Protein AF-A0ABD0QDL1-F1 (afdb_monomer_lite)

Structure (mmCIF, N/CA/C/O backbone):
data_AF-A0ABD0QDL1-F1
#
_entry.id   AF-A0ABD0QDL1-F1
#
loop_
_atom_site.group_PDB
_atom_site.id
_atom_site.type_symbol
_atom_site.label_atom_id
_atom_site.label_alt_id
_atom_site.label_comp_id
_atom_site.label_asym_id
_atom_site.label_entity_id
_atom_site.l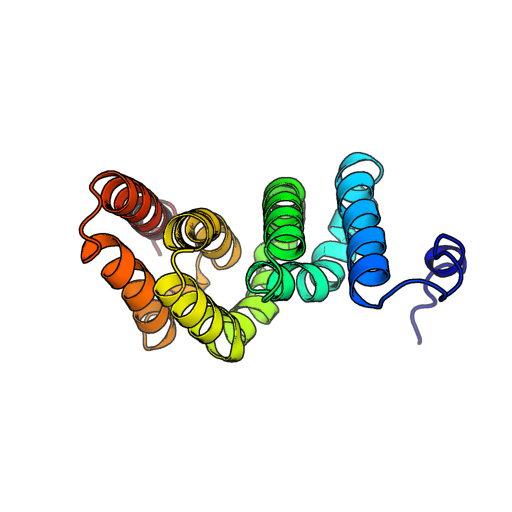abel_seq_id
_atom_site.pdbx_PDB_ins_code
_atom_site.Cartn_x
_atom_site.Cartn_y
_atom_site.Cartn_z
_atom_site.occupancy
_atom_site.B_iso_or_equiv
_atom_site.auth_seq_id
_atom_site.auth_comp_id
_atom_site.auth_asym_id
_atom_site.auth_atom_id
_atom_site.pdbx_PDB_model_num
ATOM 1 N N . MET A 1 1 ? -2.860 12.631 32.577 1.00 33.06 1 MET A N 1
ATOM 2 C CA . MET A 1 1 ? -3.413 11.282 32.822 1.00 33.06 1 MET A CA 1
ATOM 3 C C . MET A 1 1 ? -2.812 10.349 31.792 1.00 33.06 1 MET A C 1
ATOM 5 O O . MET A 1 1 ? -3.184 10.387 30.627 1.00 33.06 1 MET A O 1
ATOM 9 N N . GLU A 1 2 ? -1.791 9.624 32.217 1.00 29.70 2 GLU A N 1
ATOM 10 C CA . GLU A 1 2 ? -0.969 8.739 31.399 1.00 29.70 2 GLU A CA 1
ATOM 11 C C . GLU A 1 2 ? -1.699 7.396 31.278 1.00 29.70 2 GLU A C 1
ATOM 13 O O . GLU A 1 2 ? -2.059 6.791 32.290 1.00 29.70 2 GLU A O 1
ATOM 18 N N . LYS A 1 3 ? -2.029 6.964 30.054 1.00 31.38 3 LYS A N 1
ATOM 19 C CA . LYS A 1 3 ? -2.676 5.663 29.843 1.00 31.38 3 LYS A CA 1
ATOM 20 C C . LYS A 1 3 ? -1.651 4.574 30.151 1.00 31.38 3 LYS A C 1
ATOM 22 O O . LYS A 1 3 ? -0.790 4.280 29.329 1.00 31.38 3 LYS A O 1
ATOM 27 N N . LYS A 1 4 ? -1.754 4.005 31.352 1.00 32.47 4 LYS A N 1
ATOM 28 C CA . LYS A 1 4 ? -0.991 2.843 31.799 1.00 32.47 4 LYS A CA 1
ATOM 29 C C . LYS A 1 4 ? -1.373 1.646 30.924 1.00 32.47 4 LYS A C 1
ATOM 31 O O . LYS A 1 4 ? -2.486 1.132 31.023 1.00 32.47 4 LYS A O 1
ATOM 36 N N . TYR A 1 5 ? -0.477 1.254 30.021 1.00 29.08 5 TYR A N 1
ATOM 37 C CA . TYR A 1 5 ? -0.589 -0.017 29.310 1.00 29.08 5 TYR A CA 1
ATOM 38 C C . TYR A 1 5 ? -0.508 -1.157 30.339 1.00 29.08 5 TYR A C 1
ATOM 40 O O . TYR A 1 5 ? 0.254 -1.035 31.299 1.00 29.08 5 TYR A O 1
ATOM 48 N N . PRO A 1 6 ? -1.299 -2.235 30.201 1.00 34.16 6 PRO A N 1
ATOM 49 C CA . PRO A 1 6 ? -1.248 -3.349 31.138 1.00 34.16 6 PRO A CA 1
ATOM 50 C C . PRO A 1 6 ? 0.153 -3.974 31.135 1.00 34.16 6 PRO A C 1
ATOM 52 O O . PRO A 1 6 ? 0.699 -4.281 30.074 1.00 34.16 6 PRO A O 1
ATOM 55 N N . ASP A 1 7 ? 0.694 -4.183 32.337 1.00 43.91 7 ASP A N 1
ATOM 56 C CA . ASP A 1 7 ? 2.070 -4.605 32.657 1.00 43.91 7 ASP A CA 1
ATOM 57 C C . ASP A 1 7 ? 2.518 -5.951 32.018 1.00 43.91 7 ASP A C 1
ATOM 59 O O . ASP A 1 7 ? 3.657 -6.375 32.183 1.00 43.91 7 ASP A O 1
ATOM 63 N N . ASN A 1 8 ? 1.666 -6.607 31.220 1.00 37.25 8 ASN A N 1
ATOM 64 C CA . ASN A 1 8 ? 1.943 -7.874 30.533 1.00 37.25 8 ASN A CA 1
ATOM 65 C C . ASN A 1 8 ? 2.377 -7.743 29.064 1.00 37.25 8 ASN A C 1
ATOM 67 O O . ASN A 1 8 ? 2.726 -8.753 28.456 1.00 37.25 8 ASN A O 1
ATOM 71 N N . PHE A 1 9 ? 2.389 -6.544 28.472 1.00 35.81 9 PHE A N 1
ATOM 72 C CA . PHE A 1 9 ? 2.819 -6.393 27.070 1.00 35.81 9 PHE A CA 1
ATOM 73 C C . PHE A 1 9 ? 4.337 -6.587 26.890 1.00 35.81 9 PHE A C 1
ATOM 75 O O . PHE A 1 9 ? 4.794 -6.995 25.828 1.00 35.81 9 PHE A O 1
ATOM 82 N N . LEU A 1 10 ? 5.116 -6.345 27.951 1.00 35.53 10 LEU A N 1
ATOM 83 C CA . LEU A 1 10 ? 6.575 -6.503 27.961 1.00 35.53 10 LEU A CA 1
ATOM 84 C C . LEU A 1 10 ? 7.035 -7.900 28.417 1.00 35.53 10 LEU A C 1
ATOM 86 O O . LEU A 1 10 ? 8.179 -8.267 28.176 1.00 35.53 10 LEU A O 1
ATOM 90 N N . ALA A 1 11 ? 6.159 -8.697 29.039 1.00 34.50 11 ALA A N 1
ATOM 91 C CA . ALA A 1 11 ? 6.506 -10.007 29.606 1.00 34.50 11 ALA A CA 1
ATOM 92 C C . ALA A 1 11 ? 6.563 -11.150 28.569 1.00 34.50 11 ALA A C 1
ATOM 94 O O . ALA A 1 11 ? 6.970 -12.261 28.899 1.00 34.50 11 ALA A O 1
ATOM 95 N N . VAL A 1 12 ? 6.162 -10.888 27.320 1.00 38.16 12 VAL A N 1
ATOM 96 C CA . VAL A 1 12 ? 6.224 -11.849 26.199 1.00 38.16 12 VAL A CA 1
ATOM 97 C C . VAL A 1 12 ? 7.458 -11.610 25.313 1.00 38.16 12 VAL A C 1
ATOM 99 O O . VAL A 1 12 ? 7.722 -12.381 24.392 1.00 38.16 12 VAL A O 1
ATOM 102 N N . LEU A 1 13 ? 8.251 -10.572 25.597 1.00 33.34 13 LEU A N 1
ATOM 103 C CA . LEU A 1 13 ? 9.472 -10.282 24.853 1.00 33.34 13 LEU A CA 1
ATOM 104 C C . LEU A 1 13 ? 10.620 -11.167 25.368 1.00 33.34 13 LEU A C 1
ATOM 106 O O . LEU A 1 13 ? 10.942 -11.114 26.559 1.00 33.34 13 LEU A O 1
ATOM 110 N N . PRO A 1 14 ? 11.258 -11.989 24.517 1.00 35.31 14 PRO A N 1
ATOM 111 C CA . PRO A 1 14 ? 12.463 -12.694 24.914 1.00 35.31 14 PRO A CA 1
ATOM 112 C C . PRO A 1 14 ? 13.619 -11.701 25.121 1.00 35.31 14 PRO A C 1
ATOM 114 O O . PRO A 1 14 ? 13.712 -10.666 24.464 1.00 35.31 14 PRO A O 1
ATOM 117 N N . SER A 1 15 ? 14.504 -12.050 26.057 1.00 35.47 15 SER A N 1
ATOM 118 C CA . SER A 1 15 ? 15.759 -11.351 26.370 1.00 35.47 15 SER A CA 1
ATOM 119 C C . SER A 1 15 ? 16.574 -10.997 25.107 1.00 35.47 15 SER A C 1
ATOM 121 O O . SER A 1 15 ? 16.644 -11.818 24.186 1.00 35.47 15 SER A O 1
ATOM 123 N N . PRO A 1 16 ? 17.225 -9.816 25.046 1.00 44.84 16 PRO A N 1
ATOM 124 C CA . PRO A 1 16 ? 17.917 -9.346 23.853 1.00 44.84 16 PRO A CA 1
ATOM 125 C C . PRO A 1 16 ? 19.290 -10.017 23.728 1.00 44.84 16 PRO A C 1
ATOM 127 O O . PRO A 1 16 ? 20.299 -9.491 24.195 1.00 44.84 16 PRO A O 1
ATOM 130 N N . THR A 1 17 ? 19.345 -11.184 23.088 1.00 44.06 17 THR A N 1
ATOM 131 C CA . THR A 1 17 ? 20.618 -11.815 22.681 1.00 44.06 17 THR A CA 1
ATOM 132 C C . THR A 1 17 ? 20.646 -12.304 21.227 1.00 44.06 17 THR A C 1
ATOM 134 O O . THR A 1 17 ? 21.593 -12.980 20.835 1.00 44.06 17 THR A O 1
ATOM 137 N N . GLY A 1 18 ? 19.671 -11.925 20.397 1.00 43.25 18 GLY A N 1
ATOM 138 C CA . GLY A 1 18 ? 19.663 -12.194 18.952 1.00 43.25 18 GLY A CA 1
ATOM 139 C C . GLY A 1 18 ? 19.864 -10.924 18.127 1.00 43.25 18 GLY A C 1
ATOM 140 O O . GLY A 1 18 ? 19.524 -9.833 18.581 1.00 43.25 18 GLY A O 1
ATOM 141 N N . ASP A 1 19 ? 20.417 -11.074 16.921 1.00 43.78 19 ASP A N 1
ATOM 142 C CA . ASP A 1 19 ? 20.558 -10.023 15.903 1.00 43.78 19 ASP A CA 1
ATOM 143 C C . ASP A 1 19 ? 19.284 -9.151 15.845 1.00 43.78 19 ASP A C 1
ATOM 145 O O . ASP A 1 19 ? 18.166 -9.669 15.875 1.00 43.78 19 ASP A O 1
ATOM 149 N N . ALA A 1 20 ? 19.420 -7.823 15.772 1.00 47.78 20 ALA A N 1
ATOM 150 C CA . ALA A 1 20 ? 18.287 -6.892 15.733 1.00 47.78 20 ALA A CA 1
ATOM 151 C C . ALA A 1 20 ? 17.275 -7.235 14.618 1.00 47.78 20 ALA A C 1
ATOM 153 O O . ALA A 1 20 ? 16.079 -6.962 14.751 1.00 47.78 20 ALA A 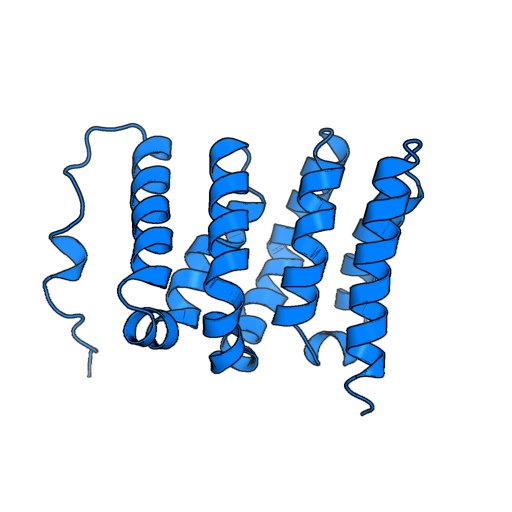O 1
ATOM 154 N N . THR A 1 21 ? 17.725 -7.892 13.542 1.00 44.19 21 THR A N 1
ATOM 155 C CA . THR A 1 21 ? 16.836 -8.429 12.501 1.00 44.19 21 THR A CA 1
ATOM 156 C C . THR A 1 21 ? 16.029 -9.660 12.928 1.00 44.19 21 THR A C 1
ATOM 158 O O . THR A 1 21 ? 14.902 -9.829 12.455 1.00 44.19 21 THR A O 1
ATOM 161 N N . GLU A 1 22 ? 16.537 -10.500 13.829 1.00 39.88 22 GLU A N 1
ATOM 162 C CA . GLU A 1 22 ? 15.790 -11.620 14.411 1.00 39.88 22 GLU A CA 1
ATOM 163 C C . GLU A 1 22 ? 14.751 -11.142 15.424 1.00 39.88 22 GLU A C 1
ATOM 165 O O . GLU A 1 22 ? 13.607 -11.596 15.348 1.00 39.88 22 GLU A O 1
ATOM 170 N N . VAL A 1 23 ? 15.103 -10.177 16.281 1.00 45.22 23 VAL A N 1
ATOM 171 C CA . VAL A 1 23 ? 14.192 -9.586 17.281 1.00 45.22 23 VAL A CA 1
ATOM 172 C C . VAL A 1 23 ? 13.000 -8.909 16.600 1.00 45.22 23 VAL A C 1
ATOM 174 O O . VAL A 1 23 ? 11.853 -9.261 16.872 1.00 45.22 23 VAL A O 1
ATOM 177 N N . LEU A 1 24 ? 13.253 -8.055 15.598 1.00 50.34 24 LEU A N 1
ATOM 178 C CA . LEU A 1 24 ? 12.187 -7.446 14.790 1.00 50.34 24 LEU A CA 1
ATOM 179 C C . LEU A 1 24 ? 11.331 -8.497 14.073 1.00 50.34 24 LEU A C 1
ATOM 181 O O . LEU A 1 24 ? 10.128 -8.315 13.896 1.00 50.34 24 LEU A O 1
ATOM 185 N N . SER A 1 25 ? 11.931 -9.615 13.656 1.00 49.50 25 SER A N 1
ATOM 186 C CA . SER A 1 25 ? 11.189 -10.690 13.001 1.00 49.50 25 SER A CA 1
ATOM 187 C C . SER A 1 25 ? 10.321 -11.504 13.964 1.00 49.50 25 SER A C 1
ATOM 189 O O . SER A 1 25 ? 9.262 -11.974 13.547 1.00 49.50 25 SER A O 1
ATOM 191 N N . PHE A 1 26 ? 10.739 -11.659 15.222 1.00 46.84 26 PHE A N 1
ATOM 192 C CA . PHE A 1 26 ? 9.985 -12.363 16.256 1.00 46.84 26 PHE A CA 1
ATOM 193 C C . PHE A 1 26 ? 8.790 -11.524 16.716 1.00 46.84 26 PHE A C 1
ATOM 195 O O . PHE A 1 26 ? 7.661 -12.013 16.665 1.00 46.84 26 PHE A O 1
ATOM 202 N N . ASP A 1 27 ? 9.003 -10.238 17.004 1.00 57.03 27 ASP A N 1
ATOM 203 C CA . ASP A 1 27 ? 7.936 -9.301 17.384 1.00 57.03 27 ASP A CA 1
ATOM 204 C C . ASP A 1 27 ? 6.879 -9.156 16.272 1.00 57.03 27 ASP A C 1
ATOM 206 O O . ASP A 1 27 ? 5.678 -9.050 16.530 1.00 57.03 27 ASP A O 1
ATOM 210 N N . PHE A 1 28 ? 7.283 -9.240 15.000 1.00 54.28 28 PHE A N 1
ATOM 211 C CA . PHE A 1 28 ? 6.344 -9.267 13.871 1.00 54.28 28 PHE A CA 1
ATOM 212 C C . PHE A 1 28 ? 5.553 -10.566 13.740 1.00 54.28 28 PHE A C 1
ATOM 214 O O . PHE A 1 28 ? 4.370 -10.536 13.399 1.00 54.28 28 PHE A O 1
ATOM 221 N N . VAL A 1 29 ? 6.186 -11.713 13.990 1.00 53.66 29 VAL A N 1
ATOM 222 C CA . VAL A 1 29 ? 5.489 -13.009 13.988 1.00 53.66 29 VAL A CA 1
ATOM 223 C C . VAL A 1 29 ? 4.481 -13.074 15.136 1.00 53.66 29 VAL A C 1
ATOM 225 O O . VAL A 1 29 ? 3.388 -13.614 14.950 1.00 53.66 29 VAL A O 1
ATOM 228 N N . VAL A 1 30 ? 4.808 -12.473 16.282 1.00 55.16 30 VAL A N 1
ATOM 229 C CA . VAL A 1 30 ? 3.868 -12.280 17.391 1.00 55.16 30 VAL A CA 1
ATOM 230 C C . VAL A 1 30 ? 2.679 -11.429 16.933 1.00 55.16 30 VAL A C 1
ATOM 232 O O . VAL A 1 30 ? 1.546 -11.862 17.117 1.00 55.16 30 VAL A O 1
ATOM 235 N N . ASN A 1 31 ? 2.895 -10.312 16.226 1.00 61.72 31 ASN A N 1
ATOM 236 C CA . ASN A 1 31 ? 1.796 -9.493 15.693 1.00 61.72 31 ASN A CA 1
ATOM 237 C C . ASN A 1 31 ? 0.841 -10.275 14.768 1.00 61.72 31 ASN A C 1
ATOM 239 O O . ASN A 1 31 ? -0.368 -10.147 14.924 1.00 61.72 31 ASN A O 1
ATOM 243 N N . ILE A 1 32 ? 1.341 -11.126 13.859 1.00 65.94 32 ILE A N 1
ATOM 244 C CA . ILE A 1 32 ? 0.474 -11.933 12.970 1.00 65.94 32 ILE A CA 1
ATOM 245 C C . ILE A 1 32 ? -0.394 -12.912 13.764 1.00 65.94 32 ILE A C 1
ATOM 247 O O . ILE A 1 32 ? -1.595 -12.999 13.530 1.00 65.94 32 ILE A O 1
ATOM 251 N N . ARG A 1 33 ? 0.190 -13.630 14.729 1.00 68.88 33 ARG A N 1
ATOM 252 C CA . ARG A 1 33 ? -0.580 -14.553 15.577 1.00 68.88 33 ARG A CA 1
ATOM 253 C C . ARG A 1 33 ? -1.585 -13.811 16.453 1.00 68.88 33 ARG A C 1
ATOM 255 O O . ARG A 1 33 ? -2.679 -14.315 16.676 1.00 68.88 33 ARG A O 1
ATOM 262 N N . LEU A 1 34 ? -1.248 -12.607 16.914 1.00 68.50 34 LEU A N 1
ATOM 263 C CA . LEU A 1 34 ? -2.164 -11.766 17.682 1.00 68.50 34 LEU A CA 1
ATOM 264 C C . LEU A 1 34 ? -3.342 -11.253 16.841 1.00 68.50 34 LEU A C 1
ATOM 266 O O . LEU A 1 34 ? -4.439 -11.153 17.386 1.00 68.50 34 LEU A O 1
ATOM 270 N N . LEU A 1 35 ? -3.161 -10.988 15.536 1.00 70.94 35 LEU A N 1
ATOM 271 C CA . LEU A 1 35 ? -4.273 -10.644 14.630 1.00 70.94 35 LEU A CA 1
ATOM 272 C C . LEU A 1 35 ? -5.358 -11.730 14.631 1.00 70.94 35 LEU A C 1
ATOM 274 O O . 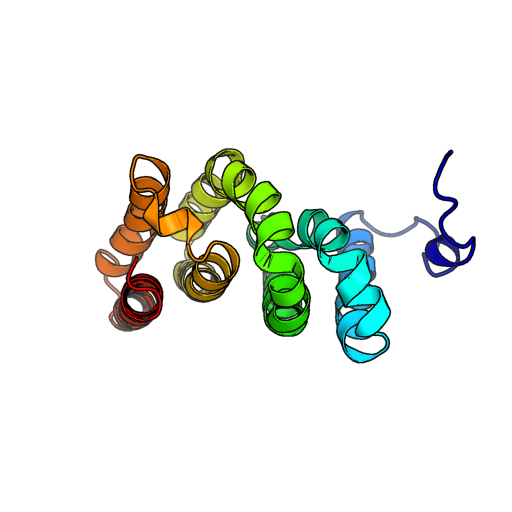LEU A 1 35 ? -6.543 -11.408 14.593 1.00 70.94 35 LEU A O 1
ATOM 278 N N . GLU A 1 36 ? -4.956 -12.998 14.717 1.00 72.62 36 GLU A N 1
ATOM 279 C CA . GLU A 1 36 ? -5.874 -14.141 14.748 1.00 72.62 36 GLU A CA 1
ATOM 280 C C . GLU A 1 36 ? -6.405 -14.434 16.159 1.00 72.62 36 GLU A C 1
ATOM 282 O O . GLU A 1 36 ? -7.581 -14.746 16.333 1.00 72.62 36 GLU A O 1
ATOM 287 N N . GLN A 1 37 ? -5.548 -14.341 17.178 1.00 74.94 37 GLN A N 1
ATOM 288 C CA . GLN A 1 37 ? -5.871 -14.759 18.547 1.00 74.94 37 GLN A CA 1
ATOM 289 C C . GLN A 1 37 ? -6.647 -13.705 19.347 1.00 74.94 37 GLN A C 1
ATOM 291 O O . GLN A 1 37 ? -7.357 -14.052 20.290 1.00 74.94 37 GLN A O 1
ATOM 296 N N . ALA A 1 38 ? -6.493 -12.426 19.004 1.00 78.06 38 ALA A N 1
ATOM 297 C CA . ALA A 1 38 ? -6.967 -11.296 19.799 1.00 78.06 38 ALA A CA 1
ATOM 298 C C . ALA A 1 38 ? -7.478 -10.134 18.912 1.00 78.06 38 ALA A C 1
ATOM 300 O O . ALA A 1 38 ? -7.006 -8.997 19.037 1.00 78.06 38 ALA A O 1
ATOM 301 N N . PRO A 1 39 ? -8.442 -10.378 17.998 1.00 77.88 39 PRO A N 1
ATOM 302 C CA . PRO A 1 39 ? -8.839 -9.402 16.980 1.00 77.88 39 PRO A CA 1
ATOM 303 C C . PRO A 1 39 ? -9.372 -8.089 17.568 1.00 77.88 39 PRO A C 1
ATOM 305 O O . PRO A 1 39 ? -9.086 -7.022 17.034 1.00 77.88 39 PRO A O 1
ATOM 308 N N . SER A 1 40 ? -10.076 -8.123 18.705 1.00 76.69 40 SER A N 1
ATOM 309 C CA . SER A 1 40 ? -10.616 -6.911 19.339 1.00 76.69 40 SER A CA 1
ATOM 310 C C . SER A 1 40 ? -9.526 -6.014 19.936 1.00 76.69 40 SER A C 1
ATOM 312 O O . SER A 1 40 ? -9.586 -4.789 19.800 1.00 76.69 40 SER A O 1
ATOM 314 N N . GLN A 1 41 ? -8.491 -6.595 20.551 1.00 76.75 41 GLN A N 1
ATOM 315 C CA . GLN A 1 41 ? -7.337 -5.836 21.044 1.00 76.75 41 GLN A CA 1
ATOM 316 C C . GLN A 1 41 ? -6.500 -5.296 19.880 1.00 76.75 41 GLN A C 1
ATOM 318 O O . GLN A 1 41 ? -6.039 -4.152 19.923 1.00 76.75 41 GLN A O 1
ATOM 323 N N . MET A 1 42 ? -6.354 -6.084 18.813 1.00 82.56 42 MET A N 1
ATOM 324 C CA . MET A 1 42 ? -5.627 -5.673 17.614 1.00 82.56 42 MET A CA 1
ATOM 325 C C . MET A 1 42 ? -6.348 -4.569 16.833 1.00 82.56 42 MET A C 1
ATOM 327 O O . MET A 1 42 ? -5.682 -3.655 16.345 1.00 82.56 42 MET A O 1
ATOM 331 N N . ALA A 1 43 ? -7.682 -4.575 16.782 1.00 83.12 43 ALA A N 1
ATOM 332 C CA . ALA A 1 43 ? -8.477 -3.463 16.257 1.00 83.12 43 ALA A CA 1
ATOM 333 C C . ALA A 1 43 ? -8.308 -2.195 17.108 1.00 83.12 43 ALA A C 1
ATOM 335 O O . ALA A 1 43 ? -8.057 -1.101 16.591 1.00 83.12 43 ALA A O 1
ATOM 336 N N . ALA A 1 44 ? -8.353 -2.327 18.439 1.00 80.56 44 ALA A N 1
ATOM 337 C CA . ALA A 1 44 ? -8.128 -1.198 19.339 1.00 80.56 44 ALA A CA 1
ATOM 338 C C . ALA A 1 44 ? -6.738 -0.567 19.125 1.00 80.56 44 ALA A C 1
ATOM 340 O O . ALA A 1 44 ? -6.623 0.664 19.081 1.00 80.56 44 ALA A O 1
ATOM 341 N N . GLY A 1 45 ? -5.715 -1.402 18.925 1.00 83.62 45 GLY A N 1
ATOM 342 C CA . GLY A 1 45 ? -4.329 -1.014 18.662 1.00 83.62 45 GLY A CA 1
ATOM 343 C C . GLY A 1 45 ? -3.974 -0.723 17.198 1.00 83.62 45 GLY A C 1
ATOM 344 O O . GLY A 1 45 ? -2.804 -0.437 16.947 1.00 83.62 45 GLY A O 1
ATOM 345 N N . ALA A 1 46 ? -4.930 -0.761 16.256 1.00 87.56 46 ALA A N 1
ATOM 346 C CA . ALA A 1 46 ? -4.713 -0.662 14.801 1.00 87.56 46 ALA A CA 1
ATOM 347 C C . ALA A 1 46 ? -3.708 0.419 14.387 1.00 87.56 46 ALA A C 1
ATOM 349 O O . ALA A 1 46 ? -2.706 0.147 13.732 1.00 87.56 46 ALA A O 1
ATOM 350 N N . VAL A 1 47 ? -3.930 1.648 14.847 1.00 88.31 47 VAL A N 1
ATOM 351 C CA . VAL A 1 47 ? -3.079 2.803 14.524 1.00 88.31 47 VAL A CA 1
ATOM 352 C C . VAL A 1 47 ? -1.655 2.646 15.066 1.00 88.31 47 VAL A C 1
ATOM 354 O O . VAL A 1 47 ? -0.707 3.137 14.458 1.00 88.31 47 VAL A O 1
ATOM 357 N N . CYS A 1 48 ? -1.479 1.981 16.211 1.00 86.31 48 CYS A N 1
ATOM 358 C CA . CYS A 1 48 ? -0.173 1.791 16.836 1.00 86.31 48 CYS A CA 1
ATOM 359 C C . CYS A 1 48 ? 0.663 0.782 16.050 1.00 86.31 48 CYS A C 1
ATOM 361 O O . CYS A 1 48 ? 1.762 1.113 15.601 1.00 86.31 48 CYS A O 1
ATOM 363 N N . TRP A 1 49 ? 0.126 -0.417 15.816 1.00 86.62 49 TRP A N 1
ATOM 364 C CA . TRP A 1 49 ? 0.881 -1.443 15.105 1.00 86.62 49 TRP A CA 1
ATOM 365 C C . TRP A 1 49 ? 1.005 -1.136 13.608 1.00 86.62 49 TRP A C 1
ATOM 367 O O . TRP A 1 49 ? 2.017 -1.501 13.016 1.00 86.62 49 TRP A O 1
ATOM 377 N N . ALA A 1 50 ? 0.084 -0.378 12.996 1.00 90.12 50 ALA A N 1
ATOM 378 C CA . ALA A 1 50 ? 0.240 0.108 11.620 1.00 90.12 50 ALA A CA 1
ATOM 379 C C . ALA A 1 50 ? 1.536 0.916 11.426 1.00 90.12 50 ALA A C 1
ATOM 381 O O . ALA A 1 50 ? 2.229 0.728 10.426 1.00 90.12 50 ALA A O 1
ATOM 382 N N . LYS A 1 51 ? 1.912 1.763 12.400 1.00 88.06 51 LYS A N 1
ATOM 383 C CA . LYS A 1 51 ? 3.169 2.540 12.364 1.00 88.06 51 LYS A CA 1
ATOM 384 C C . LYS A 1 51 ? 4.414 1.662 12.367 1.00 88.06 51 LYS A C 1
ATOM 386 O O . LYS A 1 51 ? 5.451 2.097 11.882 1.00 88.06 51 LYS A O 1
ATOM 391 N N . LEU A 1 52 ? 4.312 0.461 12.928 1.00 85.94 52 LEU A N 1
ATOM 392 C CA . LEU A 1 52 ? 5.401 -0.506 12.976 1.00 85.94 52 LEU A CA 1
ATOM 393 C C . LEU A 1 52 ? 5.411 -1.358 11.704 1.00 85.94 52 LEU A C 1
ATOM 395 O O . LEU A 1 52 ? 6.446 -1.485 11.060 1.00 85.94 52 LEU A O 1
ATOM 399 N N . VAL A 1 53 ? 4.249 -1.897 11.316 1.00 89.12 53 VAL A N 1
ATOM 400 C CA . VAL A 1 53 ? 4.083 -2.843 10.201 1.00 89.12 53 VAL A CA 1
ATOM 401 C C . VAL A 1 53 ? 4.325 -2.216 8.841 1.00 89.12 53 VAL A C 1
ATOM 403 O O . VAL A 1 53 ? 5.046 -2.790 8.023 1.00 89.12 53 VAL A O 1
ATOM 406 N N . ILE A 1 54 ? 3.754 -1.042 8.595 1.00 92.06 54 ILE A N 1
ATOM 407 C CA . ILE A 1 54 ? 3.739 -0.454 7.257 1.00 92.06 54 ILE A CA 1
ATOM 408 C C . ILE A 1 54 ? 5.147 -0.101 6.750 1.00 92.06 54 ILE A C 1
ATOM 410 O O . ILE A 1 54 ? 5.451 -0.491 5.627 1.00 92.06 54 ILE A O 1
ATOM 414 N N . PRO A 1 55 ? 6.057 0.522 7.524 1.00 91.31 55 PRO A N 1
ATOM 415 C CA . PRO A 1 55 ? 7.434 0.746 7.069 1.00 91.31 55 PRO A CA 1
ATOM 416 C C . PRO A 1 55 ? 8.182 -0.537 6.689 1.00 91.31 55 PRO A C 1
ATOM 418 O O . PRO A 1 55 ? 9.031 -0.528 5.798 1.00 91.31 55 PRO A O 1
ATOM 421 N N . LEU A 1 56 ? 7.872 -1.670 7.328 1.00 90.62 56 LEU A N 1
ATOM 422 C CA . LEU A 1 56 ? 8.607 -2.909 7.079 1.00 90.62 56 LEU A CA 1
ATOM 423 C C . LEU A 1 56 ? 8.287 -3.556 5.728 1.00 90.62 56 LEU A C 1
ATOM 425 O O . LEU A 1 56 ? 9.071 -4.384 5.258 1.00 90.62 56 LEU A O 1
ATOM 429 N N . VAL A 1 57 ? 7.202 -3.163 5.053 1.00 91.50 57 VAL A N 1
ATOM 430 C CA . VAL A 1 57 ? 6.876 -3.696 3.717 1.00 91.50 57 VAL A CA 1
ATOM 431 C C . VAL A 1 57 ? 7.887 -3.267 2.648 1.00 91.50 57 VAL A C 1
ATOM 433 O O . VAL A 1 57 ? 8.000 -3.927 1.616 1.00 91.50 57 VAL A O 1
ATOM 436 N N . VAL A 1 58 ? 8.663 -2.211 2.919 1.00 92.19 58 VAL A N 1
ATOM 437 C CA . VAL A 1 58 ? 9.749 -1.715 2.058 1.00 92.19 58 VAL A CA 1
ATOM 438 C C . VAL A 1 58 ? 11.145 -1.961 2.645 1.00 92.19 58 VAL A C 1
ATOM 440 O O . VAL A 1 58 ? 12.137 -1.479 2.111 1.00 92.19 58 VAL A O 1
ATOM 443 N N . HIS A 1 59 ? 11.253 -2.742 3.723 1.00 90.00 59 HIS A N 1
ATOM 444 C CA . HIS A 1 59 ? 12.533 -3.063 4.359 1.00 90.00 59 HIS A CA 1
ATOM 445 C C . HIS A 1 59 ? 13.528 -3.707 3.372 1.00 90.00 59 HIS A C 1
ATOM 447 O O . HIS A 1 59 ? 13.125 -4.443 2.477 1.00 90.00 59 HIS A O 1
ATOM 453 N N . SER A 1 60 ? 14.840 -3.521 3.538 1.00 85.25 60 SER A N 1
ATOM 454 C CA . SER A 1 60 ? 15.858 -4.065 2.615 1.00 85.25 60 SER A CA 1
ATOM 455 C C . SER A 1 60 ? 15.900 -5.605 2.581 1.00 85.25 60 SER A C 1
ATOM 457 O O . SER A 1 60 ? 16.053 -6.215 1.518 1.00 85.25 60 SER A O 1
ATOM 459 N N . ALA A 1 61 ? 15.685 -6.256 3.728 1.00 84.12 61 ALA A N 1
ATOM 460 C CA . ALA A 1 61 ? 15.621 -7.713 3.849 1.00 84.12 61 ALA A CA 1
ATOM 461 C C . ALA A 1 61 ? 14.288 -8.301 3.339 1.00 84.12 61 ALA A C 1
ATOM 463 O O . ALA A 1 61 ? 13.217 -8.018 3.879 1.00 84.12 61 ALA A O 1
ATOM 464 N N . ASN A 1 62 ? 14.356 -9.208 2.356 1.00 84.75 62 ASN A N 1
ATOM 465 C CA . ASN A 1 62 ? 13.176 -9.810 1.717 1.00 84.75 62 ASN A CA 1
ATOM 466 C C . ASN A 1 62 ? 12.253 -10.557 2.698 1.00 84.75 62 ASN A C 1
ATOM 468 O O . ASN A 1 62 ? 11.035 -10.418 2.640 1.00 84.75 62 ASN A O 1
ATOM 472 N N . LYS A 1 63 ? 12.826 -11.317 3.640 1.00 83.81 63 LYS A N 1
ATOM 473 C CA . LYS A 1 63 ? 12.064 -12.087 4.640 1.00 83.81 63 LYS A CA 1
ATOM 474 C C . LYS A 1 63 ? 11.221 -11.186 5.550 1.00 83.81 63 LYS A C 1
ATOM 476 O O . LYS A 1 63 ? 10.119 -11.569 5.933 1.00 83.81 63 LYS A O 1
ATOM 481 N N . VAL A 1 64 ? 11.734 -9.997 5.871 1.00 85.38 64 VAL A N 1
ATOM 482 C CA . VAL A 1 64 ? 11.024 -8.989 6.668 1.00 85.38 64 VAL A CA 1
ATOM 483 C C . VAL A 1 64 ? 9.866 -8.409 5.857 1.00 85.38 64 VAL A C 1
ATOM 485 O O . VAL A 1 64 ? 8.733 -8.450 6.329 1.00 85.38 64 VAL A O 1
ATOM 488 N N . ARG A 1 65 ? 10.113 -7.997 4.602 1.00 88.62 65 ARG A N 1
ATOM 489 C CA . ARG A 1 65 ? 9.057 -7.481 3.711 1.00 88.62 65 ARG A CA 1
ATOM 490 C C . ARG A 1 65 ? 7.901 -8.452 3.537 1.00 88.62 65 ARG A C 1
ATOM 492 O O . ARG A 1 65 ? 6.753 -8.052 3.670 1.00 88.62 65 ARG A O 1
ATOM 499 N N . LEU A 1 66 ? 8.194 -9.721 3.247 1.00 88.12 66 LEU A N 1
ATOM 500 C CA . LEU A 1 66 ? 7.158 -10.728 3.000 1.00 88.12 66 LEU A CA 1
ATOM 501 C C . LEU A 1 66 ? 6.276 -10.956 4.233 1.00 88.12 66 LEU A C 1
ATOM 503 O O . LEU A 1 66 ? 5.064 -11.097 4.099 1.00 88.12 66 LEU A O 1
ATOM 507 N N . ARG A 1 67 ? 6.862 -10.942 5.435 1.00 86.31 67 ARG A N 1
ATOM 508 C CA . ARG A 1 67 ? 6.099 -11.056 6.685 1.00 86.31 67 ARG A CA 1
ATOM 509 C C . ARG A 1 67 ? 5.279 -9.811 6.977 1.00 86.31 67 ARG A C 1
ATOM 511 O O . ARG A 1 67 ? 4.122 -9.941 7.349 1.00 86.31 67 ARG A O 1
ATOM 518 N N . ALA A 1 68 ? 5.850 -8.626 6.783 1.00 89.06 68 ALA A N 1
ATOM 519 C CA . ALA A 1 68 ? 5.123 -7.374 6.950 1.00 89.06 68 ALA A CA 1
ATOM 520 C C . ALA A 1 68 ? 3.952 -7.267 5.960 1.00 89.06 68 ALA A C 1
ATOM 522 O O . ALA A 1 68 ? 2.857 -6.884 6.354 1.00 89.06 68 ALA A O 1
ATOM 523 N N . ALA A 1 69 ? 4.152 -7.676 4.704 1.00 90.44 69 ALA A N 1
ATOM 524 C CA . ALA A 1 69 ? 3.100 -7.734 3.693 1.00 90.44 69 ALA A CA 1
ATOM 525 C C . ALA A 1 69 ? 1.977 -8.702 4.095 1.00 90.44 69 ALA A C 1
ATOM 527 O O . ALA A 1 69 ? 0.810 -8.331 4.029 1.00 90.44 69 ALA A O 1
ATOM 528 N N . ALA A 1 70 ? 2.323 -9.901 4.579 1.00 89.56 70 ALA A N 1
ATOM 529 C CA . ALA A 1 70 ? 1.342 -10.865 5.076 1.00 89.56 70 ALA A CA 1
ATOM 530 C C . ALA A 1 70 ? 0.574 -10.333 6.299 1.00 89.56 70 ALA A C 1
ATOM 532 O O . ALA A 1 70 ? -0.645 -10.461 6.363 1.00 89.56 70 ALA A O 1
ATOM 533 N N . ALA A 1 71 ? 1.264 -9.689 7.247 1.00 88.50 71 ALA A N 1
ATOM 534 C CA . ALA A 1 71 ? 0.632 -9.051 8.401 1.00 88.50 71 ALA A CA 1
ATOM 535 C C . ALA A 1 71 ? -0.328 -7.930 7.982 1.00 88.50 71 ALA A C 1
ATOM 537 O O . ALA A 1 71 ? -1.430 -7.828 8.513 1.00 88.50 71 ALA A O 1
ATOM 538 N N . LEU A 1 72 ? 0.079 -7.107 7.012 1.00 91.75 72 LEU A N 1
ATOM 539 C CA . LEU A 1 72 ? -0.740 -6.025 6.474 1.00 91.75 72 LEU A CA 1
ATOM 540 C C . LEU A 1 72 ? -1.991 -6.556 5.766 1.00 91.75 72 LEU A C 1
ATOM 542 O O . LEU A 1 72 ? -3.067 -5.986 5.919 1.00 91.75 72 LEU A O 1
ATOM 546 N N . GLU A 1 73 ? -1.854 -7.640 5.002 1.00 91.31 73 GLU A N 1
ATOM 547 C CA . GLU A 1 73 ? -2.967 -8.283 4.305 1.00 91.31 73 GLU A CA 1
ATOM 548 C C . GLU A 1 73 ? -3.965 -8.910 5.289 1.00 91.31 73 GLU A C 1
ATOM 550 O O . GLU A 1 73 ? -5.159 -8.623 5.206 1.00 91.31 73 GLU A O 1
ATOM 555 N N . LEU A 1 74 ? -3.482 -9.688 6.265 1.00 89.69 74 LEU A N 1
ATOM 556 C CA . LEU A 1 74 ? -4.320 -10.317 7.295 1.00 89.69 74 LEU A CA 1
ATOM 557 C C . LEU A 1 74 ? -4.988 -9.289 8.215 1.00 89.69 74 LEU A C 1
ATOM 559 O O . LEU A 1 74 ? -6.156 -9.431 8.566 1.00 89.69 74 LEU A O 1
ATOM 563 N N . GLY A 1 75 ? -4.260 -8.239 8.593 1.00 89.75 75 GLY A N 1
ATOM 564 C CA . GLY A 1 75 ? -4.750 -7.193 9.488 1.00 89.75 75 GLY A CA 1
ATOM 565 C C . GLY A 1 75 ? -5.600 -6.129 8.798 1.00 89.75 75 GLY A C 1
ATOM 566 O O . GLY A 1 75 ? -6.125 -5.248 9.478 1.00 89.75 75 GLY A O 1
ATOM 567 N N . MET A 1 76 ? -5.762 -6.200 7.472 1.00 92.75 76 MET A N 1
ATOM 568 C CA . MET A 1 76 ? -6.499 -5.206 6.693 1.00 92.75 76 MET A CA 1
ATOM 569 C C . MET A 1 76 ? -7.912 -4.928 7.237 1.00 92.75 76 MET A C 1
ATOM 571 O O . MET A 1 76 ? -8.233 -3.752 7.394 1.00 92.75 76 MET A O 1
ATOM 575 N N . PRO A 1 77 ? -8.749 -5.930 7.588 1.00 92.56 77 PRO A N 1
ATOM 576 C CA . PRO A 1 77 ? -10.081 -5.659 8.134 1.00 92.56 77 PRO A CA 1
ATOM 577 C C . PRO A 1 77 ? -10.036 -4.791 9.399 1.00 92.56 77 PRO A C 1
ATOM 579 O O . PRO A 1 77 ? -10.783 -3.823 9.500 1.00 92.56 77 PRO A O 1
ATOM 582 N N . LEU A 1 78 ? -9.090 -5.068 10.303 1.00 90.94 78 LEU A N 1
ATOM 583 C CA . LEU A 1 78 ? -8.932 -4.339 11.566 1.00 90.94 78 LEU A CA 1
ATOM 584 C C . LEU A 1 78 ? -8.417 -2.910 11.347 1.00 90.94 78 LEU A C 1
ATOM 586 O O . LEU A 1 78 ? -8.790 -1.988 12.069 1.00 90.94 78 LEU A O 1
ATOM 590 N N . LEU A 1 79 ? -7.557 -2.704 10.344 1.00 93.19 79 LEU A N 1
ATOM 591 C CA . LEU A 1 79 ? -7.094 -1.364 9.974 1.00 93.19 79 LEU A CA 1
ATOM 592 C C . LEU A 1 79 ? -8.225 -0.518 9.389 1.00 93.19 79 LEU A C 1
ATOM 594 O O . LEU A 1 79 ? -8.288 0.684 9.653 1.00 93.19 79 LEU A O 1
ATOM 598 N N . LEU A 1 80 ? -9.119 -1.136 8.614 1.00 93.38 80 LEU A N 1
ATOM 599 C CA . LEU A 1 80 ? -10.249 -0.447 7.997 1.00 93.38 80 LEU A CA 1
ATOM 600 C C . LEU A 1 80 ? -11.306 -0.007 9.022 1.00 93.38 80 LEU A C 1
ATOM 602 O O . LEU A 1 80 ? -11.952 1.014 8.798 1.00 93.38 80 LEU A O 1
ATOM 606 N N . GLU A 1 81 ? -11.422 -0.667 10.180 1.00 92.88 81 GLU A N 1
ATOM 607 C CA . GLU A 1 81 ? -12.266 -0.181 11.291 1.00 92.88 81 GLU A CA 1
ATOM 608 C C . GLU A 1 81 ? -11.847 1.214 11.785 1.00 92.88 81 GLU A C 1
ATOM 610 O O . GLU A 1 81 ? -12.679 1.991 12.252 1.00 92.88 81 GLU A O 1
ATOM 615 N N . LYS A 1 82 ? -10.560 1.554 11.643 1.00 92.62 82 LYS A N 1
ATOM 616 C CA . LYS A 1 82 ? -9.993 2.871 11.970 1.00 92.62 82 LYS A CA 1
ATOM 617 C C . LYS A 1 82 ? -9.368 3.542 10.752 1.00 92.62 82 LYS A C 1
ATOM 619 O O . LYS A 1 82 ? -8.373 4.261 10.884 1.00 92.62 82 LYS A O 1
ATOM 624 N N . GLN A 1 83 ? -9.947 3.319 9.569 1.00 93.69 83 GLN A N 1
ATOM 625 C CA . GLN A 1 83 ? -9.350 3.718 8.292 1.00 93.69 83 GLN A CA 1
ATOM 626 C C . GLN A 1 83 ? -8.897 5.178 8.293 1.00 93.69 83 GLN A C 1
ATOM 628 O O . GLN A 1 83 ? -7.777 5.452 7.893 1.00 93.69 83 GLN A O 1
ATOM 633 N N . GLN A 1 84 ? -9.714 6.114 8.783 1.00 92.62 84 GLN A N 1
ATOM 634 C CA . GLN A 1 84 ? -9.362 7.536 8.782 1.00 92.62 84 GLN A CA 1
ATOM 635 C C . GLN A 1 84 ? -8.109 7.843 9.622 1.00 92.62 84 GLN A C 1
ATOM 637 O O . GLN A 1 84 ? -7.238 8.588 9.175 1.00 92.62 84 GLN A O 1
ATOM 642 N N . GLU A 1 85 ? -7.995 7.261 10.818 1.00 94.38 85 GLU A N 1
ATOM 643 C CA . GLU A 1 85 ? -6.842 7.463 11.707 1.00 94.38 85 GLU A CA 1
ATOM 644 C C . GLU A 1 85 ? -5.579 6.804 11.144 1.00 94.38 85 GLU A C 1
ATOM 646 O O . GLU A 1 85 ? -4.492 7.384 11.189 1.00 94.38 85 GLU A O 1
ATOM 651 N N . VAL A 1 86 ? -5.721 5.599 10.584 1.00 94.50 86 VAL A N 1
ATOM 652 C CA . VAL A 1 86 ? -4.617 4.880 9.939 1.00 94.50 86 VAL A CA 1
ATOM 653 C C . VAL A 1 86 ? -4.175 5.618 8.673 1.00 94.50 86 VAL A C 1
ATOM 655 O O . VAL A 1 86 ? -2.990 5.846 8.462 1.00 94.50 86 VAL A O 1
ATOM 658 N N . ALA A 1 87 ? -5.104 6.065 7.840 1.00 93.31 87 ALA A N 1
ATOM 659 C CA . ALA A 1 87 ? -4.790 6.774 6.610 1.00 93.31 87 ALA A CA 1
ATOM 660 C C . ALA A 1 87 ? -4.078 8.110 6.890 1.00 93.31 87 ALA A C 1
ATOM 662 O O . ALA A 1 87 ? -3.120 8.436 6.193 1.00 93.31 87 ALA A O 1
ATOM 663 N N . ALA A 1 88 ? -4.450 8.817 7.965 1.00 92.06 88 ALA A N 1
ATOM 664 C CA . ALA A 1 88 ? -3.798 10.060 8.385 1.00 92.06 88 ALA A CA 1
ATOM 665 C C . ALA A 1 88 ? -2.311 9.890 8.756 1.00 92.06 88 ALA A C 1
ATOM 667 O O . ALA A 1 88 ? -1.531 10.829 8.604 1.00 92.06 88 ALA A O 1
ATOM 668 N N . ILE A 1 89 ? -1.898 8.708 9.230 1.00 93.31 89 ILE A N 1
ATOM 669 C CA . ILE A 1 89 ? -0.479 8.406 9.494 1.00 93.31 89 ILE A CA 1
ATOM 670 C C . ILE A 1 89 ? 0.227 7.801 8.272 1.00 93.31 89 ILE A C 1
ATOM 672 O O . ILE A 1 89 ? 1.439 7.955 8.131 1.00 93.31 89 ILE A O 1
ATOM 676 N N . VAL A 1 90 ? -0.511 7.118 7.391 1.00 92.38 90 VAL A N 1
ATOM 677 C CA . VAL A 1 90 ? 0.041 6.454 6.201 1.00 92.38 90 VAL A CA 1
ATOM 678 C C . VAL A 1 90 ? 0.285 7.446 5.073 1.00 92.38 90 VAL A C 1
ATOM 680 O O . VAL A 1 90 ? 1.327 7.369 4.438 1.00 92.38 90 VAL A O 1
ATOM 683 N N . GLU A 1 91 ? -0.607 8.406 4.836 1.00 91.06 91 GLU A N 1
ATOM 684 C CA . GLU A 1 91 ? -0.448 9.435 3.797 1.00 91.06 91 GLU A CA 1
ATOM 685 C C . GLU A 1 91 ? 0.918 10.165 3.857 1.00 91.06 91 GLU A C 1
ATOM 687 O O . GLU A 1 91 ? 1.654 10.140 2.860 1.00 91.06 91 GLU A O 1
ATOM 692 N N . PRO A 1 92 ? 1.346 10.749 4.998 1.00 90.75 92 PRO A N 1
ATOM 693 C CA . PRO A 1 92 ? 2.665 11.379 5.083 1.00 90.75 92 PRO A CA 1
ATOM 694 C C . PRO A 1 92 ? 3.809 10.359 4.968 1.00 90.75 92 PRO A C 1
ATOM 696 O O . PRO A 1 92 ? 4.859 10.665 4.398 1.00 90.75 92 PRO A O 1
ATOM 699 N N . MET A 1 93 ? 3.619 9.132 5.461 1.00 91.88 93 MET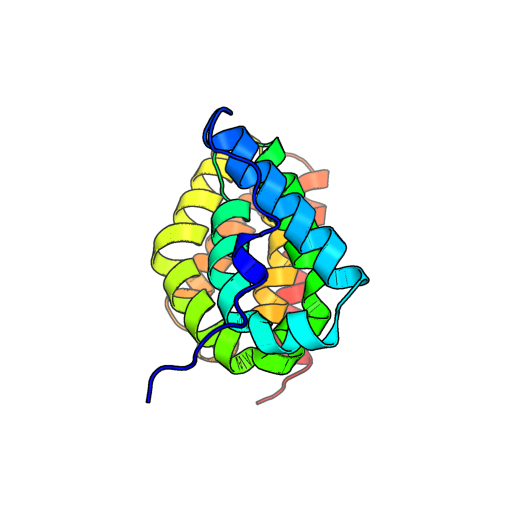 A N 1
ATOM 700 C CA . MET A 1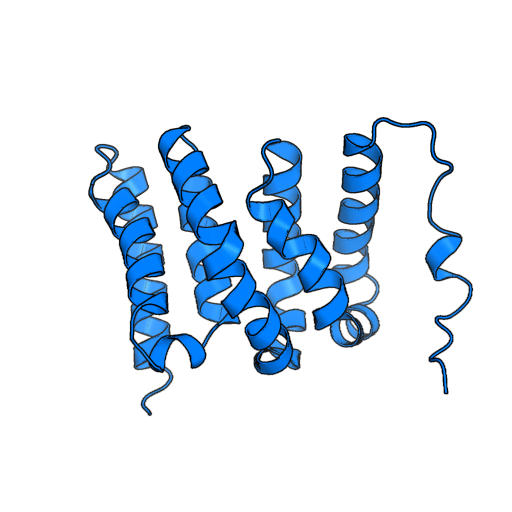 93 ? 4.607 8.050 5.363 1.00 91.88 93 MET A CA 1
ATOM 701 C C . MET A 1 93 ? 4.819 7.595 3.911 1.00 91.88 93 MET A C 1
ATOM 703 O O . MET A 1 93 ? 5.948 7.312 3.506 1.00 91.88 93 MET A O 1
ATOM 707 N N . MET A 1 94 ? 3.749 7.578 3.112 1.00 91.38 94 MET A N 1
ATOM 708 C CA . MET A 1 94 ? 3.798 7.247 1.693 1.00 91.38 94 MET A CA 1
ATOM 709 C C . MET A 1 94 ? 4.693 8.222 0.939 1.00 91.38 94 MET A C 1
ATOM 711 O O . MET A 1 94 ? 5.595 7.795 0.221 1.00 91.38 94 MET A O 1
ATOM 715 N N . SER A 1 95 ? 4.483 9.518 1.159 1.00 86.88 95 SER A N 1
ATOM 716 C CA . SER A 1 95 ? 5.239 10.571 0.475 1.00 86.88 95 SER A CA 1
ATOM 717 C C . SER A 1 95 ? 6.696 10.657 0.943 1.00 86.88 95 SER A C 1
ATOM 719 O O . SER A 1 95 ? 7.593 10.836 0.126 1.00 86.88 95 SER A O 1
ATOM 721 N N . SER A 1 96 ? 6.940 10.531 2.252 1.00 88.94 96 SER A N 1
ATOM 722 C CA . SER A 1 96 ? 8.274 10.735 2.840 1.00 88.94 96 SER A CA 1
ATOM 723 C C . SER A 1 96 ? 9.212 9.536 2.717 1.00 88.94 96 SER A C 1
ATOM 725 O O . SER A 1 96 ? 10.427 9.724 2.706 1.00 88.94 96 SER A O 1
ATOM 727 N N . MET A 1 97 ? 8.677 8.313 2.649 1.00 92.12 97 MET A N 1
ATOM 728 C CA . MET A 1 97 ? 9.487 7.099 2.774 1.00 92.12 97 MET A CA 1
ATOM 729 C C . MET A 1 97 ? 9.041 5.971 1.845 1.00 92.12 97 MET A C 1
ATOM 731 O O . MET A 1 97 ? 9.868 5.436 1.108 1.00 92.12 97 MET A O 1
ATOM 735 N N . LEU A 1 98 ? 7.758 5.590 1.858 1.00 92.00 98 LEU A N 1
ATOM 736 C CA . LEU A 1 98 ? 7.348 4.340 1.205 1.00 92.00 98 LEU A CA 1
ATOM 737 C C . LEU A 1 98 ? 7.488 4.431 -0.312 1.00 92.00 98 LEU A C 1
ATOM 739 O O . LEU A 1 98 ? 8.061 3.526 -0.902 1.00 92.00 98 LEU A O 1
ATOM 743 N N . ILE A 1 99 ? 7.037 5.516 -0.948 1.00 91.00 99 ILE A N 1
ATOM 744 C CA . ILE A 1 99 ? 7.158 5.671 -2.405 1.00 91.00 99 ILE A CA 1
ATOM 745 C C . ILE A 1 99 ? 8.636 5.656 -2.848 1.00 91.00 99 ILE A C 1
ATOM 747 O O . ILE A 1 99 ? 8.963 4.837 -3.711 1.00 91.00 99 ILE A O 1
ATOM 751 N N . PRO A 1 100 ? 9.550 6.460 -2.259 1.00 91.19 100 PRO A N 1
ATOM 752 C CA . PRO A 1 100 ? 10.977 6.385 -2.580 1.00 91.19 100 PRO A CA 1
ATOM 753 C C . PRO A 1 100 ? 11.582 4.981 -2.430 1.00 91.19 100 PRO A C 1
ATOM 755 O O . PRO A 1 100 ? 12.309 4.519 -3.312 1.00 91.19 100 PRO A O 1
ATOM 758 N N . GLU A 1 101 ? 11.278 4.268 -1.343 1.00 92.94 101 GLU A N 1
ATOM 759 C CA . GLU A 1 101 ? 11.816 2.920 -1.121 1.00 92.94 101 GLU A CA 1
ATOM 760 C C . GLU A 1 101 ? 11.187 1.875 -2.056 1.00 92.94 101 GLU A C 1
ATOM 762 O O . GLU A 1 101 ? 11.888 1.005 -2.578 1.00 92.94 101 GLU A O 1
ATOM 767 N N . MET A 1 102 ? 9.891 1.989 -2.362 1.00 91.94 102 MET A N 1
ATOM 768 C CA . MET A 1 102 ? 9.231 1.147 -3.364 1.00 91.94 102 MET A CA 1
ATOM 769 C C . MET A 1 102 ? 9.886 1.316 -4.739 1.00 91.94 102 MET A C 1
ATOM 771 O O . MET A 1 102 ? 10.143 0.314 -5.405 1.00 91.94 102 MET A O 1
ATOM 775 N N . GLN A 1 103 ? 10.227 2.544 -5.146 1.00 90.62 103 GLN A N 1
ATOM 776 C CA . GLN A 1 103 ? 10.941 2.802 -6.406 1.00 90.62 103 GLN A CA 1
ATOM 777 C C . GLN A 1 103 ? 12.315 2.110 -6.442 1.00 90.62 103 GLN A C 1
ATOM 779 O O . GLN A 1 103 ? 12.655 1.458 -7.434 1.00 90.62 103 GLN A O 1
ATOM 784 N N . LYS A 1 104 ? 13.088 2.172 -5.347 1.00 92.06 104 LYS A N 1
ATOM 785 C CA . LYS A 1 104 ? 14.380 1.463 -5.231 1.00 92.06 104 LYS A CA 1
ATOM 786 C C . LYS A 1 104 ? 14.215 -0.054 -5.337 1.00 92.06 104 LYS A C 1
ATOM 788 O O . LYS A 1 104 ? 15.000 -0.730 -6.009 1.00 92.06 104 LYS A O 1
ATOM 793 N N . LEU A 1 105 ? 13.183 -0.601 -4.695 1.00 90.75 105 LEU A N 1
ATOM 794 C CA . LEU A 1 105 ? 12.876 -2.030 -4.739 1.00 90.75 105 LEU A CA 1
ATOM 795 C C . LEU A 1 105 ? 12.427 -2.476 -6.135 1.00 90.75 105 LEU A C 1
ATOM 797 O O . LEU A 1 105 ? 12.843 -3.544 -6.591 1.00 90.75 105 LEU A O 1
ATOM 801 N N . PHE A 1 106 ? 11.659 -1.647 -6.843 1.00 88.06 106 PHE A N 1
ATOM 802 C CA . PHE A 1 106 ? 11.315 -1.861 -8.250 1.00 88.06 106 PHE A CA 1
ATOM 803 C C . PHE A 1 106 ? 12.567 -1.998 -9.123 1.00 88.06 106 PHE A C 1
ATOM 805 O O . PHE A 1 106 ? 12.701 -2.986 -9.842 1.00 88.06 106 PHE A O 1
ATOM 812 N N . ALA A 1 107 ? 13.526 -1.075 -8.993 1.00 86.31 107 ALA A N 1
ATOM 813 C CA . ALA A 1 107 ? 14.801 -1.143 -9.717 1.00 86.31 107 ALA A CA 1
ATOM 814 C C . ALA A 1 107 ? 15.64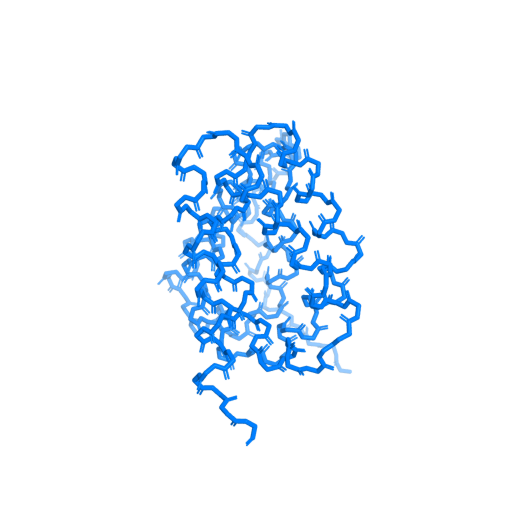1 -2.385 -9.349 1.00 86.31 107 ALA A C 1
ATOM 816 O O . ALA A 1 107 ? 16.472 -2.842 -10.132 1.00 86.31 107 ALA A O 1
ATOM 817 N N . SER A 1 108 ? 15.391 -2.968 -8.174 1.00 89.62 108 SER A N 1
ATOM 818 C CA . SER A 1 108 ? 16.094 -4.138 -7.638 1.00 89.62 108 SER A CA 1
ATOM 819 C C . SER A 1 108 ? 15.352 -5.460 -7.887 1.00 89.62 108 SER A C 1
ATOM 821 O O . SER A 1 108 ? 15.477 -6.390 -7.089 1.00 89.62 108 SER A O 1
ATOM 823 N N . LYS A 1 109 ? 14.555 -5.559 -8.960 1.00 87.81 109 LYS A N 1
ATOM 824 C CA . LYS A 1 109 ? 13.794 -6.766 -9.351 1.00 87.81 109 LYS A CA 1
ATOM 825 C C . LYS A 1 109 ? 12.764 -7.253 -8.314 1.00 87.81 109 LYS A C 1
ATOM 827 O O . LYS A 1 109 ? 12.545 -8.455 -8.155 1.00 87.81 109 LYS A O 1
ATOM 832 N N . ASN A 1 110 ? 12.159 -6.336 -7.553 1.00 89.62 110 ASN A N 1
ATOM 833 C CA . ASN A 1 110 ? 11.075 -6.644 -6.605 1.00 89.62 110 ASN A CA 1
ATOM 834 C C . ASN A 1 110 ? 9.709 -6.103 -7.067 1.00 89.62 110 ASN A C 1
ATOM 836 O O . ASN A 1 110 ? 8.801 -5.944 -6.248 1.00 89.62 110 ASN A O 1
ATOM 840 N N . GLU A 1 111 ? 9.530 -5.849 -8.365 1.00 90.44 111 GLU A N 1
ATOM 841 C CA . GLU A 1 111 ? 8.342 -5.209 -8.949 1.00 90.44 111 GLU A CA 1
ATOM 842 C C . GLU A 1 111 ? 7.051 -5.931 -8.551 1.00 90.44 111 GLU A C 1
ATOM 844 O O . GLU A 1 111 ? 6.079 -5.307 -8.137 1.00 90.44 111 GLU A O 1
ATOM 849 N N . THR A 1 112 ? 7.055 -7.268 -8.594 1.00 89.31 112 THR A N 1
ATOM 850 C CA . THR A 1 112 ? 5.885 -8.082 -8.219 1.00 89.31 112 THR A CA 1
ATOM 851 C C . THR A 1 112 ? 5.469 -7.862 -6.765 1.00 89.31 112 THR A C 1
ATOM 853 O O . THR A 1 112 ? 4.279 -7.748 -6.480 1.00 89.31 112 THR A O 1
ATOM 856 N N . ASN A 1 113 ? 6.430 -7.792 -5.841 1.00 87.94 113 ASN A N 1
ATOM 857 C CA . ASN A 1 113 ? 6.135 -7.584 -4.424 1.00 87.94 113 ASN A CA 1
ATOM 858 C C . ASN A 1 113 ? 5.557 -6.184 -4.200 1.00 87.94 113 ASN A C 1
ATOM 860 O O . ASN A 1 113 ? 4.581 -6.033 -3.472 1.00 87.94 113 ASN A O 1
ATOM 864 N N . MET A 1 114 ? 6.122 -5.176 -4.867 1.00 90.50 114 MET A N 1
ATOM 865 C CA . MET A 1 114 ? 5.674 -3.789 -4.739 1.00 90.50 114 MET A CA 1
ATOM 866 C C . MET A 1 114 ? 4.282 -3.577 -5.345 1.00 90.50 114 MET A C 1
ATOM 868 O O . MET A 1 114 ? 3.424 -2.970 -4.706 1.00 90.50 114 MET A O 1
ATOM 872 N N . LEU A 1 115 ? 4.010 -4.146 -6.523 1.00 89.81 115 LEU A N 1
ATOM 873 C CA . LEU A 1 115 ? 2.693 -4.059 -7.162 1.00 89.81 115 LEU A CA 1
ATOM 874 C C . LEU A 1 115 ? 1.599 -4.803 -6.384 1.00 89.81 115 LEU A C 1
ATOM 876 O O . LEU A 1 115 ? 0.442 -4.399 -6.426 1.00 89.81 115 LEU A O 1
ATOM 880 N N . LYS A 1 116 ? 1.934 -5.870 -5.648 1.00 90.06 116 LYS A N 1
ATOM 881 C CA . LYS A 1 116 ? 0.966 -6.583 -4.795 1.00 90.06 116 LYS A CA 1
ATOM 882 C C . LYS A 1 116 ? 0.577 -5.810 -3.533 1.00 90.06 116 LYS A C 1
ATOM 884 O O . LYS A 1 116 ? -0.526 -6.004 -3.035 1.00 90.06 116 LYS A O 1
ATOM 889 N N . LEU A 1 117 ? 1.444 -4.930 -3.031 1.00 91.19 117 LEU A N 1
ATOM 890 C CA . LEU A 1 117 ? 1.128 -4.057 -1.893 1.00 91.19 117 LEU A CA 1
ATOM 891 C C . LEU A 1 117 ? 0.170 -2.930 -2.277 1.00 91.19 117 LEU A C 1
ATOM 893 O O . LEU A 1 117 ? -0.561 -2.411 -1.437 1.00 91.19 117 LEU A O 1
ATOM 897 N N . TRP A 1 118 ? 0.165 -2.551 -3.549 1.00 90.38 118 TRP A N 1
ATOM 898 C CA . TRP A 1 118 ? -0.587 -1.405 -4.029 1.00 90.38 118 TRP A CA 1
ATOM 899 C C . TRP A 1 118 ? -2.088 -1.451 -3.697 1.00 90.38 118 TRP A C 1
ATOM 901 O O . TRP A 1 118 ? -2.570 -0.490 -3.093 1.00 90.38 118 TRP A O 1
ATOM 911 N N . PRO A 1 119 ? -2.843 -2.538 -3.976 1.00 91.56 119 PRO A N 1
ATOM 912 C CA . PRO A 1 119 ? -4.255 -2.602 -3.601 1.00 91.56 119 PRO A CA 1
ATOM 913 C C . PRO A 1 119 ? -4.502 -2.438 -2.096 1.00 91.56 119 PRO A C 1
ATOM 915 O O . PRO A 1 119 ? -5.559 -1.947 -1.706 1.00 91.56 119 PRO A O 1
ATOM 918 N N . LEU A 1 120 ? -3.546 -2.828 -1.243 1.00 93.31 120 LEU A N 1
ATOM 919 C CA . LEU A 1 120 ? -3.645 -2.649 0.209 1.00 93.31 120 LEU A CA 1
ATOM 920 C C . LEU A 1 120 ? -3.558 -1.163 0.575 1.00 93.31 120 LEU A C 1
ATOM 922 O O . LEU A 1 120 ? -4.380 -0.674 1.346 1.00 93.31 120 LEU A O 1
ATOM 926 N N . PHE A 1 121 ? -2.619 -0.429 -0.025 1.00 93.25 121 PHE A N 1
ATOM 927 C CA . PHE A 1 121 ? -2.494 1.015 0.183 1.00 93.25 121 PHE A CA 1
ATOM 928 C C . PHE A 1 121 ? -3.675 1.797 -0.380 1.00 93.25 121 PHE A C 1
ATOM 930 O O . PHE A 1 121 ? -4.162 2.708 0.285 1.00 93.25 121 PHE A O 1
ATOM 937 N N . VAL A 1 122 ? -4.179 1.419 -1.557 1.00 92.56 122 VAL A N 1
ATOM 938 C CA . VAL A 1 122 ? -5.385 2.039 -2.121 1.00 92.56 122 VAL A CA 1
ATOM 939 C C . VAL A 1 122 ? -6.576 1.855 -1.182 1.00 92.56 122 VAL A C 1
ATOM 941 O O . VAL A 1 122 ? -7.261 2.829 -0.873 1.00 92.56 122 VAL A O 1
ATOM 944 N N . LYS A 1 123 ? -6.781 0.636 -0.665 1.00 92.69 123 LYS A N 1
ATOM 945 C CA . LYS A 1 123 ? -7.829 0.359 0.327 1.00 92.69 123 LYS A CA 1
ATOM 946 C C . LYS A 1 123 ? -7.634 1.158 1.613 1.00 92.69 123 LYS A C 1
ATOM 948 O O . LYS A 1 123 ? -8.608 1.686 2.129 1.00 92.69 123 LYS A O 1
ATOM 953 N N . LEU A 1 124 ? -6.411 1.273 2.127 1.00 92.88 124 LEU A N 1
ATOM 954 C CA . LEU A 1 124 ? -6.134 2.026 3.356 1.00 92.88 124 LEU A CA 1
ATOM 955 C C . LEU A 1 124 ? -6.372 3.527 3.194 1.00 92.88 124 LEU A C 1
ATOM 957 O O . LEU A 1 124 ? -6.986 4.139 4.060 1.00 92.88 124 LEU A O 1
ATOM 961 N N . LEU A 1 125 ? -5.902 4.116 2.095 1.00 92.31 125 LEU A N 1
ATOM 962 C CA . LEU A 1 125 ? -5.988 5.558 1.853 1.00 92.31 125 LEU A CA 1
ATOM 963 C C . LEU A 1 125 ? -7.396 5.994 1.423 1.00 92.31 125 LEU A C 1
ATOM 965 O O . LEU A 1 125 ? -7.820 7.106 1.744 1.00 92.31 125 LEU A O 1
ATOM 969 N N . GLY A 1 126 ? -8.132 5.132 0.715 1.00 91.38 126 GLY A N 1
ATOM 970 C CA . GLY A 1 126 ? -9.535 5.345 0.367 1.00 91.38 126 GLY A CA 1
ATOM 971 C C . GLY A 1 126 ? -9.790 6.706 -0.291 1.00 91.38 126 GLY A C 1
ATOM 972 O O . GLY A 1 126 ? -9.165 7.058 -1.296 1.00 91.38 126 GLY A O 1
ATOM 973 N N . LYS A 1 127 ? -10.692 7.496 0.307 1.00 88.19 127 LYS A N 1
ATOM 974 C CA . LYS A 1 127 ? -11.087 8.831 -0.182 1.00 88.19 127 LYS A CA 1
ATOM 975 C C . LYS A 1 127 ? -9.979 9.886 -0.095 1.00 88.19 127 LYS A C 1
ATOM 977 O O . LYS A 1 127 ? -10.087 10.919 -0.749 1.00 88.19 127 LYS A O 1
ATOM 982 N N . LEU A 1 128 ? -8.898 9.663 0.662 1.00 87.38 128 LEU A N 1
ATOM 983 C CA . LEU A 1 128 ? -7.767 10.605 0.667 1.00 87.38 128 LEU A CA 1
ATOM 984 C C . LEU A 1 128 ? -7.124 10.718 -0.717 1.00 87.38 128 LEU A C 1
ATOM 986 O O . LEU A 1 128 ? -6.675 11.795 -1.096 1.00 87.38 128 LEU A O 1
ATOM 990 N N . LEU A 1 129 ? -7.169 9.641 -1.506 1.00 88.75 129 LEU A N 1
ATOM 991 C CA . LEU A 1 129 ? -6.681 9.635 -2.884 1.00 88.75 129 LEU A CA 1
ATOM 992 C C . LEU A 1 129 ? -7.487 10.561 -3.804 1.00 88.75 129 LEU A C 1
ATOM 994 O O . LEU A 1 129 ? -6.967 11.021 -4.817 1.00 88.75 129 LEU A O 1
ATOM 998 N N . HIS A 1 130 ? -8.742 10.863 -3.457 1.00 86.31 130 HIS A N 1
ATOM 999 C CA . HIS A 1 130 ? -9.641 11.670 -4.289 1.00 86.31 130 HIS A CA 1
ATOM 1000 C C . HIS A 1 130 ? -9.348 13.163 -4.216 1.00 86.31 130 HIS A C 1
ATOM 1002 O O . HIS A 1 130 ? -9.739 13.904 -5.112 1.00 86.31 130 HIS A O 1
ATOM 1008 N N . LYS A 1 131 ? -8.624 13.610 -3.183 1.00 79.44 131 LYS A N 1
ATOM 1009 C CA . LYS A 1 131 ? -8.218 15.016 -3.032 1.00 79.44 131 LYS A CA 1
ATOM 1010 C C . LYS A 1 131 ? -7.274 15.482 -4.152 1.00 79.44 131 LYS A C 1
ATOM 1012 O O . LYS A 1 131 ? -7.045 16.680 -4.290 1.00 79.44 131 LYS A O 1
ATOM 1017 N N . GLY A 1 132 ? -6.773 14.549 -4.968 1.00 70.06 132 GLY A N 1
ATOM 1018 C CA . GLY A 1 132 ? -5.949 14.827 -6.138 1.00 70.06 132 GLY A CA 1
ATOM 1019 C C . GLY A 1 132 ? -4.569 15.386 -5.784 1.00 70.06 132 GLY A C 1
ATOM 1020 O O . GLY A 1 132 ? -4.135 15.380 -4.633 1.00 70.06 132 GLY A O 1
ATOM 1021 N N . GLY A 1 133 ? -3.854 15.862 -6.803 1.00 81.38 133 GLY A N 1
ATOM 1022 C CA . GLY A 1 133 ? -2.593 16.587 -6.638 1.00 81.38 133 GLY A CA 1
ATOM 1023 C C . GLY A 1 133 ? -1.333 15.717 -6.637 1.00 81.38 133 GLY A C 1
ATOM 1024 O O . GLY A 1 133 ? -1.281 14.635 -7.221 1.00 81.38 133 GLY A O 1
ATOM 1025 N N . ALA A 1 134 ? -0.272 16.225 -6.004 1.00 81.12 134 ALA A N 1
ATOM 1026 C CA . ALA A 1 134 ? 1.064 15.628 -6.067 1.00 81.12 134 ALA A CA 1
ATOM 1027 C C . ALA A 1 134 ? 1.126 14.205 -5.481 1.00 81.12 134 ALA A C 1
ATOM 1029 O O . ALA A 1 134 ? 1.906 13.374 -5.951 1.00 81.12 134 ALA A O 1
ATOM 1030 N N . PHE A 1 135 ? 0.286 13.908 -4.486 1.00 82.38 135 PHE A N 1
ATOM 1031 C CA . PHE A 1 135 ? 0.281 12.613 -3.814 1.00 82.38 135 PHE A CA 1
ATOM 1032 C C . PHE A 1 135 ? -0.160 11.469 -4.737 1.00 82.38 135 PHE A C 1
ATOM 1034 O O . PHE A 1 135 ? 0.582 10.503 -4.921 1.00 82.38 135 PHE A O 1
ATOM 1041 N N . ILE A 1 136 ? -1.320 11.602 -5.392 1.00 85.75 136 ILE A N 1
ATOM 1042 C CA . ILE A 1 136 ? -1.796 10.588 -6.342 1.00 85.75 136 ILE A CA 1
ATOM 1043 C C . ILE A 1 136 ? -0.870 10.459 -7.556 1.00 85.75 136 ILE A C 1
ATOM 1045 O O . ILE A 1 136 ? -0.640 9.350 -8.025 1.00 85.75 136 ILE A O 1
ATOM 1049 N N . ASN A 1 137 ? -0.258 11.553 -8.016 1.00 86.06 137 ASN A N 1
ATOM 1050 C CA . ASN A 1 137 ? 0.704 11.498 -9.120 1.00 86.06 137 ASN A CA 1
ATOM 1051 C C . ASN A 1 137 ? 1.960 10.694 -8.749 1.00 86.06 137 ASN A C 1
ATOM 1053 O O . ASN A 1 137 ? 2.479 9.939 -9.568 1.00 86.06 137 ASN A O 1
ATOM 1057 N N . SER A 1 138 ? 2.418 10.813 -7.501 1.00 82.88 138 SER A N 1
ATOM 1058 C CA . SER A 1 138 ? 3.573 10.057 -6.997 1.00 82.88 138 SER A CA 1
ATOM 1059 C C . SER A 1 138 ? 3.274 8.559 -6.914 1.00 82.88 138 SER A C 1
ATOM 1061 O O . SER A 1 138 ? 4.145 7.730 -7.170 1.00 82.88 138 SER A O 1
ATOM 1063 N N . LEU A 1 139 ? 2.023 8.213 -6.600 1.00 82.00 139 LEU A N 1
ATOM 1064 C CA . LEU A 1 139 ? 1.528 6.848 -6.690 1.00 82.00 139 LEU A CA 1
ATOM 1065 C C . LEU A 1 139 ? 1.500 6.383 -8.150 1.00 82.00 139 LEU A C 1
ATOM 1067 O O . LEU A 1 139 ? 2.097 5.358 -8.461 1.00 82.00 139 LEU A O 1
ATOM 1071 N N . LEU A 1 140 ? 0.849 7.121 -9.052 1.00 87.88 140 LEU A N 1
ATOM 1072 C CA . LEU A 1 140 ? 0.712 6.736 -10.465 1.00 87.88 140 LEU A CA 1
ATOM 1073 C C . LEU A 1 140 ? 2.062 6.463 -11.142 1.00 87.88 140 LEU A C 1
ATOM 1075 O O . LEU A 1 140 ? 2.163 5.556 -11.961 1.00 87.88 140 LEU A O 1
ATOM 1079 N N . TYR A 1 141 ? 3.120 7.165 -10.737 1.00 86.75 141 TYR A N 1
ATOM 1080 C CA . TYR A 1 141 ? 4.468 6.880 -11.222 1.00 86.75 141 TYR A CA 1
ATOM 1081 C C . TYR A 1 141 ? 4.944 5.443 -10.917 1.00 86.75 141 TYR A C 1
ATOM 1083 O O . TYR A 1 141 ? 5.568 4.809 -11.765 1.00 86.75 141 TYR A O 1
ATOM 1091 N N . LEU A 1 142 ? 4.635 4.885 -9.738 1.00 84.12 142 LEU A N 1
ATOM 1092 C CA . LEU A 1 142 ? 4.972 3.487 -9.413 1.00 84.12 142 LEU A CA 1
ATOM 1093 C C . LEU A 1 142 ? 4.245 2.494 -10.323 1.00 84.12 142 LEU A C 1
ATOM 1095 O O . LEU A 1 142 ? 4.786 1.439 -10.657 1.00 84.12 142 LEU A O 1
ATOM 1099 N N . GLU A 1 143 ? 3.016 2.817 -10.706 1.00 85.62 143 GLU A N 1
ATOM 1100 C CA . GLU A 1 143 ? 2.241 1.987 -11.615 1.00 85.62 143 GLU A CA 1
ATOM 1101 C C . GLU A 1 143 ? 2.807 2.048 -13.038 1.00 85.62 143 GLU A C 1
ATOM 1103 O O . GLU A 1 143 ? 2.989 1.003 -13.676 1.00 85.62 143 GLU A O 1
ATOM 1108 N N . GLU A 1 144 ? 3.218 3.239 -13.474 1.00 90.56 144 GLU A N 1
ATOM 1109 C CA . GLU A 1 144 ? 3.826 3.445 -14.782 1.00 90.56 144 GLU A CA 1
ATOM 1110 C C . GLU A 1 144 ? 5.105 2.604 -14.937 1.00 90.56 144 GLU A C 1
ATOM 1112 O O . GLU A 1 144 ? 5.335 1.997 -15.990 1.00 90.56 144 GLU A O 1
ATOM 1117 N N . LEU A 1 145 ? 5.912 2.485 -13.873 1.00 89.62 145 LEU A N 1
ATOM 1118 C CA . LEU A 1 145 ? 7.065 1.575 -13.836 1.00 89.62 145 LEU A CA 1
ATOM 1119 C C . LEU A 1 145 ? 6.657 0.113 -14.084 1.00 89.62 145 LEU A C 1
ATOM 1121 O O . LEU A 1 145 ? 7.359 -0.621 -14.786 1.00 89.62 145 LEU A O 1
ATOM 1125 N N . GLY A 1 146 ? 5.514 -0.311 -13.542 1.00 90.38 146 GLY A N 1
ATOM 1126 C CA . GLY A 1 146 ? 4.941 -1.635 -13.774 1.00 90.38 146 GLY A CA 1
ATOM 1127 C C . GLY A 1 146 ? 4.532 -1.860 -15.232 1.00 90.38 146 GLY A C 1
ATOM 1128 O O . GLY A 1 146 ? 4.836 -2.913 -15.798 1.00 90.38 146 GLY A O 1
ATOM 1129 N N . PHE A 1 147 ? 3.903 -0.874 -15.875 1.00 92.38 147 PHE A N 1
ATOM 1130 C CA . PHE A 1 147 ? 3.496 -0.983 -17.281 1.00 92.38 147 PHE A CA 1
ATOM 1131 C C . PHE A 1 147 ? 4.644 -0.881 -18.282 1.00 92.38 147 PHE A C 1
ATOM 1133 O O . PHE A 1 147 ? 4.603 -1.529 -19.336 1.00 92.38 147 PHE A O 1
ATOM 1140 N N . ARG A 1 148 ? 5.685 -0.114 -17.952 1.00 92.88 148 ARG A N 1
ATOM 1141 C CA . ARG A 1 148 ? 6.911 -0.015 -18.756 1.00 92.88 148 ARG A CA 1
ATOM 1142 C C . ARG A 1 148 ? 7.784 -1.272 -18.669 1.00 92.88 148 ARG A C 1
ATOM 1144 O O . ARG A 1 148 ? 8.669 -1.445 -19.505 1.00 92.88 148 ARG A O 1
ATOM 1151 N N . ASN A 1 149 ? 7.541 -2.161 -17.703 1.00 91.50 149 ASN A N 1
ATOM 1152 C CA . ASN A 1 149 ? 8.302 -3.399 -17.552 1.00 91.50 149 ASN A CA 1
ATOM 1153 C C . ASN A 1 149 ? 8.137 -4.316 -18.779 1.00 91.50 149 ASN A C 1
ATOM 1155 O O . ASN A 1 149 ? 7.042 -4.454 -19.317 1.00 91.50 149 ASN A O 1
ATOM 1159 N N . SER A 1 150 ? 9.203 -4.980 -19.228 1.00 90.94 150 SER A N 1
ATOM 1160 C CA . SER A 1 150 ? 9.157 -5.861 -20.405 1.00 90.94 150 SER A CA 1
ATOM 1161 C C . SER A 1 150 ? 8.389 -7.168 -20.165 1.00 90.94 150 SER A C 1
ATOM 1163 O O . SER A 1 150 ? 7.900 -7.770 -21.120 1.00 90.94 150 SER A O 1
ATOM 1165 N N . SER A 1 151 ? 8.243 -7.597 -18.908 1.00 93.25 151 SER A N 1
ATOM 1166 C CA . SER A 1 151 ? 7.572 -8.844 -18.537 1.00 93.25 151 SER A CA 1
ATOM 1167 C C . SER A 1 151 ? 6.043 -8.735 -18.650 1.00 93.25 151 SER A C 1
ATOM 1169 O O . SER A 1 151 ? 5.431 -7.949 -17.917 1.00 93.25 151 SER A O 1
ATOM 1171 N N . PRO A 1 152 ? 5.379 -9.575 -19.472 1.00 92.88 152 PRO A N 1
ATOM 1172 C CA . PRO A 1 152 ? 3.915 -9.607 -19.558 1.00 92.88 152 PRO A CA 1
ATOM 1173 C C . PRO A 1 152 ? 3.236 -9.894 -18.212 1.00 92.88 152 PRO A C 1
ATOM 1175 O O . PRO A 1 152 ? 2.171 -9.350 -17.919 1.00 92.88 152 PRO A O 1
ATOM 1178 N N . ASN A 1 153 ? 3.873 -10.705 -17.362 1.00 93.12 153 ASN A N 1
ATOM 1179 C CA . ASN A 1 153 ? 3.362 -11.019 -16.030 1.00 93.12 153 ASN A CA 1
ATOM 1180 C C . ASN A 1 153 ? 3.344 -9.780 -15.128 1.00 93.12 153 ASN A C 1
ATOM 1182 O O . ASN A 1 153 ? 2.360 -9.556 -14.427 1.00 93.12 153 ASN A O 1
ATOM 1186 N N . ILE A 1 154 ? 4.392 -8.952 -15.173 1.00 91.81 154 ILE A N 1
ATOM 1187 C CA . ILE A 1 154 ? 4.459 -7.717 -14.379 1.00 91.81 154 ILE A CA 1
ATOM 1188 C C . ILE A 1 154 ? 3.407 -6.720 -14.873 1.00 91.81 154 ILE A C 1
ATOM 1190 O O . ILE A 1 154 ? 2.665 -6.183 -14.052 1.00 91.81 154 ILE A O 1
ATOM 1194 N N . LYS A 1 155 ? 3.238 -6.569 -16.194 1.00 93.75 155 LYS A N 1
ATOM 1195 C CA . LYS A 1 155 ? 2.169 -5.731 -16.769 1.00 93.75 155 LYS A CA 1
ATOM 1196 C C . LYS A 1 155 ? 0.773 -6.169 -16.325 1.00 93.75 155 LYS A C 1
ATOM 1198 O O . LYS A 1 155 ? -0.064 -5.328 -16.012 1.00 93.75 155 LYS A O 1
ATOM 1203 N N . LYS A 1 156 ? 0.517 -7.481 -16.251 1.00 93.31 156 LYS A N 1
ATOM 1204 C CA . LYS A 1 156 ? -0.763 -8.019 -15.763 1.00 93.31 156 LYS A CA 1
ATOM 1205 C C . LYS A 1 156 ? -1.018 -7.648 -14.300 1.00 93.31 156 LYS A C 1
ATOM 1207 O O . LYS A 1 156 ? -2.141 -7.302 -13.949 1.00 93.31 156 LYS A O 1
ATOM 1212 N N . ILE A 1 157 ? 0.007 -7.706 -13.450 1.00 91.56 157 ILE A N 1
ATOM 1213 C CA . ILE A 1 157 ? -0.118 -7.316 -12.037 1.00 91.56 157 ILE A CA 1
ATOM 1214 C C . ILE A 1 157 ? -0.301 -5.796 -11.921 1.00 91.56 157 ILE A C 1
ATOM 1216 O O . ILE A 1 157 ? -1.153 -5.352 -11.155 1.00 91.56 157 ILE A O 1
ATOM 1220 N N . ALA A 1 158 ? 0.425 -5.009 -12.720 1.00 91.81 158 ALA A N 1
ATOM 1221 C CA . ALA A 1 158 ? 0.256 -3.558 -12.790 1.00 91.81 158 ALA A CA 1
ATOM 1222 C C . ALA A 1 158 ? -1.175 -3.177 -13.193 1.00 91.81 158 ALA A C 1
ATOM 1224 O O . ALA A 1 158 ? -1.789 -2.337 -12.546 1.00 91.81 158 ALA A O 1
ATOM 1225 N N . PHE A 1 159 ? -1.765 -3.887 -14.159 1.00 91.56 159 PHE A N 1
ATOM 1226 C CA . PHE A 1 159 ? -3.164 -3.690 -14.540 1.00 91.56 159 PHE A CA 1
ATOM 1227 C C . PHE A 1 159 ? -4.144 -3.956 -13.385 1.00 91.56 159 PHE A C 1
ATOM 1229 O O . PHE A 1 159 ? -5.106 -3.214 -13.207 1.00 91.56 159 PHE A O 1
ATOM 1236 N N . ILE A 1 160 ? -3.905 -4.988 -12.568 1.00 90.88 160 ILE A N 1
ATOM 1237 C CA . ILE A 1 160 ? -4.736 -5.275 -11.383 1.00 90.88 160 ILE A CA 1
ATOM 1238 C C . ILE A 1 160 ? -4.600 -4.155 -10.342 1.00 90.88 160 ILE A C 1
ATOM 1240 O O . ILE A 1 160 ? -5.601 -3.711 -9.776 1.00 90.88 160 ILE A O 1
ATOM 1244 N N . ALA A 1 161 ? -3.375 -3.684 -10.104 1.00 89.81 161 ALA A N 1
ATOM 1245 C CA . ALA A 1 161 ? -3.097 -2.570 -9.205 1.00 89.81 161 ALA A CA 1
ATOM 1246 C C . ALA A 1 161 ? -3.804 -1.285 -9.674 1.00 89.81 161 ALA A C 1
ATOM 1248 O O . ALA A 1 161 ? -4.542 -0.671 -8.898 1.00 89.81 161 ALA A O 1
ATOM 1249 N N . TRP A 1 162 ? -3.683 -0.944 -10.956 1.00 91.44 162 TRP A N 1
ATOM 1250 C CA . TRP A 1 162 ? -4.402 0.163 -11.583 1.00 91.44 162 TRP A CA 1
ATOM 1251 C C . TRP A 1 162 ? -5.915 0.028 -11.424 1.00 91.44 162 TRP A C 1
ATOM 1253 O O . TRP A 1 162 ? -6.575 0.946 -10.938 1.00 91.44 162 TRP A O 1
ATOM 1263 N N . LYS A 1 163 ? -6.468 -1.150 -11.735 1.00 91.88 163 LYS A N 1
ATOM 1264 C CA . LYS A 1 163 ? -7.902 -1.412 -11.586 1.00 91.88 163 LYS A CA 1
ATOM 1265 C C . LYS A 1 163 ? -8.374 -1.171 -10.150 1.00 91.88 163 LYS A C 1
ATOM 1267 O O . LYS A 1 163 ? -9.430 -0.580 -9.970 1.00 91.88 163 LYS A O 1
ATOM 1272 N N . SER A 1 164 ? -7.592 -1.550 -9.134 1.00 90.75 164 SER A N 1
ATOM 1273 C CA . SER A 1 164 ? -7.963 -1.278 -7.736 1.00 90.75 164 SER A CA 1
ATOM 1274 C C . SER A 1 164 ? -8.073 0.218 -7.422 1.00 90.75 164 SER A C 1
ATOM 1276 O O . SER A 1 164 ? -8.929 0.611 -6.629 1.00 90.75 164 SER A O 1
ATOM 1278 N N . LEU A 1 165 ? -7.255 1.056 -8.070 1.00 89.88 165 LEU A N 1
ATOM 1279 C CA . LEU A 1 165 ? -7.353 2.509 -7.955 1.00 89.88 165 LEU A CA 1
ATOM 1280 C C . LEU A 1 165 ? -8.650 2.997 -8.603 1.00 89.88 165 LEU A C 1
ATOM 1282 O O . LEU A 1 165 ? -9.412 3.707 -7.957 1.00 89.88 165 LEU A O 1
ATOM 1286 N N . ILE A 1 166 ? -8.933 2.569 -9.836 1.00 90.62 166 ILE A N 1
ATOM 1287 C CA . ILE A 1 166 ? -10.170 2.933 -10.543 1.00 90.62 166 ILE A CA 1
ATOM 1288 C C . ILE A 1 166 ? -11.408 2.506 -9.750 1.00 90.62 166 ILE A C 1
ATOM 1290 O O . ILE A 1 166 ? -12.312 3.315 -9.552 1.00 90.62 166 ILE A O 1
ATOM 1294 N N . ASP A 1 167 ? -11.425 1.279 -9.227 1.00 90.38 167 ASP A N 1
ATOM 1295 C CA . ASP A 1 167 ? -12.519 0.769 -8.398 1.00 90.38 167 ASP A CA 1
ATOM 1296 C C . ASP A 1 167 ? -12.715 1.645 -7.140 1.00 90.38 167 ASP A C 1
ATOM 1298 O O . ASP A 1 167 ? -13.849 1.951 -6.777 1.00 90.38 167 ASP A O 1
ATOM 1302 N N . ASN A 1 168 ? -11.637 2.122 -6.502 1.00 89.69 168 ASN A N 1
ATOM 1303 C CA . ASN A 1 168 ? -11.723 3.034 -5.352 1.00 89.69 168 ASN A CA 1
ATOM 1304 C C . ASN A 1 168 ? -12.333 4.405 -5.703 1.00 89.69 168 ASN A C 1
ATOM 1306 O O . ASN A 1 168 ? -13.012 5.001 -4.866 1.00 89.69 168 ASN A O 1
ATOM 1310 N N . PHE A 1 169 ? -12.102 4.917 -6.915 1.00 86.31 169 PHE A N 1
ATOM 1311 C CA . PHE A 1 169 ? -12.752 6.140 -7.409 1.00 86.31 169 PHE A CA 1
ATOM 1312 C C . PHE A 1 169 ? -14.214 5.897 -7.810 1.00 86.31 169 PHE A C 1
ATOM 1314 O O . PHE A 1 169 ? -15.062 6.749 -7.567 1.00 86.31 169 PHE A O 1
ATOM 1321 N N . ALA A 1 170 ? -14.529 4.732 -8.379 1.00 84.25 170 ALA A N 1
ATOM 1322 C CA . ALA A 1 170 ? -15.871 4.405 -8.858 1.00 84.25 170 ALA A CA 1
ATOM 1323 C C . ALA A 1 170 ? -16.859 4.033 -7.736 1.00 84.25 170 ALA A C 1
ATOM 1325 O O . ALA A 1 170 ? -18.027 4.403 -7.804 1.00 84.25 170 ALA A O 1
ATOM 1326 N N . LEU A 1 171 ? -16.409 3.307 -6.704 1.00 71.19 171 LEU A N 1
ATOM 1327 C CA . LEU A 1 171 ? -17.250 2.849 -5.582 1.00 71.19 171 LEU A CA 1
ATOM 1328 C C . LEU A 1 171 ? -17.519 3.935 -4.530 1.00 71.19 171 LEU A C 1
ATOM 1330 O O . LEU A 1 171 ? -18.324 3.738 -3.625 1.00 71.19 171 LEU A O 1
ATOM 1334 N N . ASN A 1 172 ? -16.847 5.075 -4.648 1.00 61.75 172 ASN A N 1
ATOM 1335 C CA . ASN A 1 172 ? -17.041 6.249 -3.812 1.00 61.75 172 ASN A CA 1
ATOM 1336 C C . ASN A 1 172 ? -17.229 7.472 -4.724 1.00 61.75 172 ASN A C 1
ATOM 1338 O O . ASN A 1 172 ? -16.332 8.317 -4.777 1.00 61.75 172 ASN A O 1
ATOM 1342 N N . PRO A 1 173 ? -18.350 7.567 -5.469 1.00 50.34 173 PRO A N 1
ATOM 1343 C CA . PRO A 1 173 ? -18.681 8.807 -6.155 1.00 50.34 173 PRO A CA 1
ATOM 1344 C C . PRO A 1 173 ? -18.850 9.887 -5.077 1.00 50.34 173 PRO A C 1
ATOM 1346 O O . PRO A 1 173 ? -19.428 9.609 -4.024 1.00 50.34 173 PRO A O 1
ATOM 1349 N N . GLY A 1 174 ? -18.231 11.048 -5.297 1.00 48.09 174 GLY A N 1
ATOM 1350 C CA . GLY A 1 174 ? -18.142 12.146 -4.327 1.00 48.09 174 GLY A CA 1
ATOM 1351 C C . GLY A 1 174 ? -19.464 12.532 -3.677 1.00 48.09 174 GLY A C 1
ATOM 1352 O O . GLY A 1 174 ? -20.509 12.444 -4.358 1.00 48.09 174 GLY A O 1
#

Secondary structure (DSSP, 8-state):
------TTSSTTSPPS-S-HHHHHHHHHHHHHHHHHH-HHHHHHTHHHHHHHHHHHTT-SSHHHHHHHHHHHHHTHHHHHHTHHHHHHHHHHHIIIIIHHHHHHHHHTT-HHHHHHHHHHHHHHHGGGGGG-SHHHHHHHHHHHHHHHSS-HHHHHHHHHHHHHHHHHHHSS--

Organism: Cirrhinus mrigala (NCBI:txid683832)

InterPro domains:
  IPR022031 Telomere-associated protein Rif1, N-terminal [PF12231] (32-173)

Foldseek 3Di:
DDPDDPPCPCVPQDDPPDDPVVSLVVVLVVLQVCCVVPVPVCLVCLQVVLVVLVLQCLPPDPSSNVSSLVSLVSCLVSLLSVLVSNLVVVQVCVVPPVLVSLVVCLVVVNLLSSLSCLLSNCSSNQCVCVVDDDSVVSVVVSLVSQCPDPDPVSNVSSVVSVVSNVCSCVVDPD

pLDDT: mean 79.27, std 19.05, range [29.08, 94.5]

Radius of gyration: 17.15 Å; chains: 1; bounding box: 39×31×53 Å

Sequence (174 aa):
MEKKYPDNFLAVLPSPTGDATEVLSFDFVVNIRLLEQAPSQMAAGAVCWAKLVIPLVVHSANKVRLRAAAALELGMPLLLEKQQEVAAIVEPMMSSMLIPEMQKLFASKNETNMLKLWPLFVKLLGKLLHKGGAFINSLLYLEELGFRNSSPNIKKIAFIAWKSLIDNFALNPG